Protein AF-I3ZC02-F1 (afdb_monomer_lite)

Sequence (67 aa):
MEPRPIPAKIKFVQNTSDAILVTFEDGKEFIYPASILHSAIPKDDAVARQVKESLRRRTQQKASLIH

Foldseek 3Di:
DDDDDDDWAWDDWDDDPFWIWTATPVRDIDTGGCVVVVVVQPPDPVVNVVVVVVVVVVVVVVVVVVD

Radius of gyration: 17.21 Å; chains: 1; bounding box: 42×37×30 Å

pLDDT: mean 72.36, std 14.26, range [41.5, 92.88]

Structure (mmCIF, N/CA/C/O backbone):
data_AF-I3ZC02-F1
#
_entry.id   AF-I3ZC02-F1
#
loop_
_atom_site.group_PDB
_atom_site.id
_atom_site.type_symbol
_atom_site.label_atom_id
_atom_site.label_alt_id
_atom_site.label_comp_id
_atom_site.label_asym_id
_atom_site.label_entity_id
_atom_site.label_seq_id
_atom_site.pdbx_PDB_ins_code
_atom_site.Cartn_x
_atom_site.Cartn_y
_atom_site.Cartn_z
_atom_site.occupancy
_atom_site.B_iso_or_equiv
_atom_site.auth_seq_id
_atom_site.auth_comp_id
_atom_site.auth_asym_id
_atom_site.auth_atom_id
_atom_site.pdbx_PDB_model_num
ATOM 1 N N . MET A 1 1 ? -18.655 29.142 3.542 1.00 53.00 1 MET A N 1
ATOM 2 C CA . MET A 1 1 ? -17.354 28.816 4.162 1.00 53.00 1 MET A CA 1
ATOM 3 C C . MET A 1 1 ? -17.049 27.377 3.800 1.00 53.00 1 MET A C 1
ATOM 5 O O . MET A 1 1 ? -17.785 26.503 4.234 1.00 53.00 1 MET A O 1
ATOM 9 N N . GLU A 1 2 ? -16.067 27.135 2.938 1.00 66.94 2 GLU A N 1
ATOM 10 C CA . GLU A 1 2 ? -15.678 25.769 2.571 1.00 66.94 2 GLU A CA 1
ATOM 11 C C . GLU A 1 2 ? -14.862 25.136 3.715 1.00 66.94 2 GLU A C 1
ATOM 13 O O . GLU A 1 2 ? -14.020 25.821 4.310 1.00 66.94 2 GLU A O 1
ATOM 18 N N . PRO A 1 3 ? -15.116 23.868 4.084 1.00 71.50 3 PRO A N 1
ATOM 19 C CA . PRO A 1 3 ? -14.357 23.196 5.130 1.00 71.50 3 PRO A CA 1
ATOM 20 C C . PRO A 1 3 ? -12.903 23.012 4.678 1.00 71.50 3 PRO A C 1
ATOM 22 O O . PRO A 1 3 ? -12.635 22.472 3.606 1.00 71.50 3 PRO A O 1
ATOM 25 N N . ARG A 1 4 ? -11.946 23.457 5.501 1.00 72.81 4 ARG A N 1
ATOM 26 C CA . ARG A 1 4 ? -10.521 23.225 5.227 1.00 72.81 4 ARG A CA 1
ATOM 27 C C . ARG A 1 4 ? -10.227 21.731 5.401 1.00 72.81 4 ARG A C 1
ATOM 29 O O . ARG A 1 4 ? -10.617 21.179 6.432 1.00 72.81 4 ARG A O 1
ATOM 36 N N . PRO A 1 5 ? -9.538 21.075 4.453 1.00 68.06 5 PRO A N 1
ATOM 37 C CA . PRO A 1 5 ? -9.178 19.674 4.603 1.00 68.06 5 PRO A CA 1
ATOM 38 C C . PRO A 1 5 ? -8.258 19.515 5.818 1.00 68.06 5 PRO A C 1
ATOM 40 O O . PRO A 1 5 ? -7.189 20.119 5.900 1.00 68.06 5 PRO A O 1
ATOM 43 N N . ILE A 1 6 ? -8.709 18.725 6.789 1.00 73.81 6 ILE A N 1
ATOM 44 C CA . ILE A 1 6 ? -7.937 18.370 7.980 1.00 73.81 6 ILE A CA 1
ATOM 45 C C . ILE A 1 6 ? -6.884 17.339 7.550 1.00 73.81 6 ILE A C 1
ATOM 47 O O . ILE A 1 6 ? -7.244 16.382 6.858 1.00 73.81 6 ILE A O 1
ATOM 51 N N . PRO A 1 7 ? -5.600 17.489 7.920 1.00 72.19 7 PRO A N 1
ATOM 52 C CA . PRO A 1 7 ? -4.583 16.504 7.575 1.00 72.19 7 PRO A CA 1
ATOM 53 C C . PRO A 1 7 ? -4.928 15.143 8.191 1.00 72.19 7 PRO A C 1
ATOM 55 O O . PRO A 1 7 ? -5.004 14.998 9.412 1.00 72.19 7 PRO A O 1
ATOM 58 N N . ALA A 1 8 ? -5.148 14.144 7.335 1.00 78.00 8 ALA A N 1
ATOM 59 C CA . ALA A 1 8 ? -5.452 12.786 7.761 1.00 78.00 8 ALA A CA 1
ATOM 60 C C . ALA A 1 8 ? -4.202 12.137 8.373 1.00 78.00 8 ALA A C 1
ATOM 62 O O . ALA A 1 8 ? -3.141 12.097 7.747 1.00 78.00 8 ALA A O 1
ATOM 63 N N . LYS A 1 9 ? -4.322 11.627 9.602 1.00 87.94 9 LYS A N 1
ATOM 64 C CA . LYS A 1 9 ? -3.237 10.906 10.276 1.00 87.94 9 LYS A CA 1
ATOM 65 C C . LYS A 1 9 ? -3.267 9.430 9.900 1.00 87.94 9 LYS A C 1
ATOM 67 O O . LYS A 1 9 ? -4.300 8.771 10.028 1.00 87.94 9 LYS A O 1
ATOM 72 N N . ILE A 1 10 ? -2.127 8.928 9.442 1.00 89.94 10 ILE A N 1
ATOM 73 C CA . ILE A 1 10 ? -1.939 7.516 9.108 1.00 89.94 10 ILE A CA 1
ATOM 74 C C . ILE A 1 10 ? -1.716 6.742 10.408 1.00 89.94 10 ILE A C 1
ATOM 76 O O . ILE A 1 10 ? -0.827 7.086 11.183 1.00 89.94 10 ILE A O 1
ATOM 80 N N . LYS A 1 11 ? -2.513 5.694 10.620 1.00 90.31 11 LYS A N 1
ATOM 81 C CA . LYS A 1 11 ? -2.391 4.767 11.749 1.00 90.31 11 LYS A CA 1
ATOM 82 C C . LYS A 1 11 ? -1.417 3.640 11.431 1.00 90.31 11 LYS A C 1
ATOM 84 O O . LYS A 1 11 ? -0.565 3.300 12.244 1.00 90.31 11 LYS A O 1
ATOM 89 N N . PHE A 1 12 ? -1.572 3.041 10.253 1.00 90.00 12 PHE A N 1
ATOM 90 C CA . PHE A 1 12 ? -0.831 1.853 9.856 1.00 90.00 12 PHE A CA 1
ATOM 91 C C . PHE A 1 12 ? -0.639 1.803 8.341 1.00 90.00 12 PHE A C 1
ATOM 93 O O . PHE A 1 12 ? -1.509 2.230 7.582 1.00 90.00 12 PHE A O 1
ATOM 100 N N . VAL A 1 13 ? 0.506 1.274 7.911 1.00 91.31 13 VAL A N 1
ATOM 101 C CA . VAL A 1 13 ? 0.808 1.013 6.501 1.00 91.31 13 VAL A CA 1
ATOM 102 C C . VAL A 1 13 ? 1.248 -0.437 6.367 1.00 91.31 13 VAL A C 1
ATOM 104 O O . VAL A 1 13 ? 2.222 -0.847 6.999 1.00 91.31 13 VAL A O 1
ATOM 107 N N . GLN A 1 14 ? 0.559 -1.193 5.517 1.00 90.94 14 GLN A N 1
ATOM 108 C CA . GLN A 1 14 ? 0.918 -2.559 5.164 1.00 90.94 14 GLN A CA 1
ATOM 109 C C . GLN A 1 14 ? 1.383 -2.616 3.718 1.00 90.94 14 GLN A C 1
ATOM 111 O O . GLN A 1 14 ? 0.705 -2.130 2.817 1.00 90.94 14 GLN A O 1
ATOM 116 N N . ASN A 1 15 ? 2.531 -3.241 3.491 1.00 87.56 15 ASN A N 1
ATOM 117 C CA . ASN A 1 15 ? 3.025 -3.506 2.151 1.00 87.56 15 ASN A CA 1
ATOM 118 C C . ASN A 1 15 ? 2.819 -4.988 1.830 1.00 87.56 15 ASN A C 1
ATOM 120 O O . ASN A 1 15 ? 3.273 -5.856 2.576 1.00 87.56 15 ASN A O 1
ATOM 124 N N . THR A 1 16 ? 2.117 -5.261 0.738 1.00 85.06 16 THR A N 1
ATOM 125 C CA . THR A 1 16 ? 1.929 -6.599 0.176 1.00 85.06 16 THR A CA 1
ATOM 126 C C . THR A 1 16 ? 2.525 -6.633 -1.228 1.00 85.06 16 THR A C 1
ATOM 128 O O . THR A 1 16 ? 2.765 -5.592 -1.833 1.00 85.06 16 THR A O 1
ATOM 131 N N . SER A 1 17 ? 2.739 -7.827 -1.781 1.00 81.00 17 SER A N 1
ATOM 132 C CA . SER A 1 17 ? 3.277 -7.971 -3.142 1.00 81.00 17 SER A CA 1
ATOM 133 C C . SER A 1 17 ? 2.414 -7.306 -4.221 1.00 81.00 17 SER A C 1
ATOM 135 O O . SER A 1 17 ? 2.933 -6.984 -5.285 1.00 81.00 17 SER A O 1
ATOM 137 N N . ASP A 1 18 ? 1.124 -7.098 -3.948 1.00 82.06 18 ASP A N 1
ATOM 138 C CA . ASP A 1 18 ? 0.153 -6.591 -4.919 1.00 82.06 18 ASP A CA 1
ATOM 139 C C . ASP A 1 18 ? -0.291 -5.144 -4.642 1.00 82.06 18 ASP A C 1
ATOM 141 O O . ASP A 1 18 ? -0.686 -4.434 -5.563 1.00 82.06 18 ASP A O 1
ATOM 145 N N . ALA A 1 19 ? -0.186 -4.661 -3.398 1.00 86.81 19 ALA A N 1
ATOM 146 C CA . ALA A 1 19 ? -0.632 -3.320 -3.018 1.00 86.81 19 ALA A CA 1
ATOM 147 C C . ALA A 1 19 ? 0.005 -2.792 -1.722 1.00 86.81 19 ALA A C 1
ATOM 149 O O . ALA A 1 19 ? 0.423 -3.553 -0.844 1.00 86.81 19 ALA A O 1
ATOM 150 N N . ILE A 1 20 ? -0.015 -1.466 -1.566 1.00 90.00 20 ILE A N 1
ATOM 151 C CA . ILE A 1 20 ? 0.183 -0.784 -0.284 1.00 90.00 20 ILE A CA 1
ATOM 152 C C . ILE A 1 20 ? -1.187 -0.435 0.298 1.00 90.00 20 ILE A C 1
ATOM 154 O O . ILE A 1 20 ? -1.955 0.307 -0.314 1.00 90.00 20 ILE A O 1
ATOM 158 N N . LEU A 1 21 ? -1.477 -0.938 1.494 1.00 91.44 21 LEU A N 1
ATOM 159 C CA . LEU A 1 21 ? -2.675 -0.612 2.257 1.00 91.44 21 LEU A CA 1
ATOM 160 C C . LEU A 1 21 ? -2.328 0.448 3.304 1.00 91.4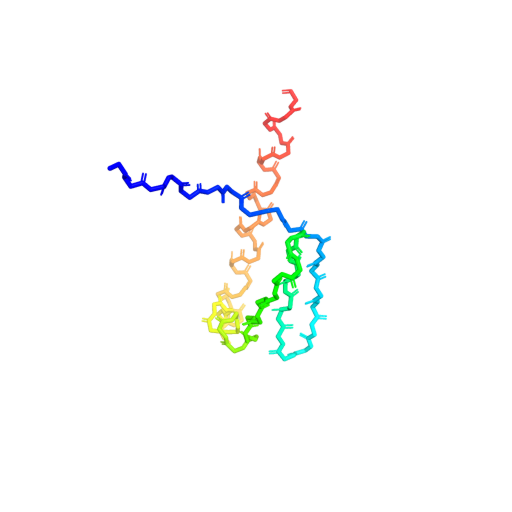4 21 LEU A C 1
ATOM 162 O O . LEU A 1 21 ? -1.350 0.307 4.038 1.00 91.44 21 LEU A O 1
ATOM 166 N N . VAL A 1 22 ? -3.123 1.511 3.372 1.00 92.19 22 VAL A N 1
ATOM 167 C CA . VAL A 1 22 ? -2.956 2.614 4.324 1.00 92.19 22 VAL A CA 1
ATOM 168 C C . VAL A 1 22 ? -4.228 2.741 5.150 1.00 92.19 22 VAL A C 1
ATOM 170 O O . VAL A 1 22 ? -5.282 3.096 4.623 1.00 92.19 22 VAL A O 1
ATOM 173 N N . THR A 1 23 ? -4.121 2.484 6.449 1.00 92.88 23 THR A N 1
ATOM 174 C CA . THR A 1 23 ? -5.203 2.670 7.420 1.00 92.88 23 THR A CA 1
ATOM 175 C C . THR A 1 23 ? -4.988 3.991 8.147 1.00 92.88 23 THR A C 1
ATOM 177 O O . THR A 1 23 ? -3.910 4.249 8.691 1.00 92.88 23 THR A O 1
ATOM 180 N N . PHE A 1 24 ? -6.012 4.836 8.183 1.00 92.12 24 PHE A N 1
ATOM 181 C CA . PHE A 1 24 ? -6.005 6.120 8.880 1.00 92.12 24 PHE A CA 1
ATOM 182 C C . PHE A 1 24 ? -6.585 5.981 10.293 1.00 92.12 24 PHE A C 1
ATOM 184 O O . PHE A 1 24 ? -7.300 5.030 10.599 1.00 92.12 24 PHE A O 1
ATOM 191 N N . GLU A 1 25 ? -6.292 6.938 11.173 1.00 90.50 25 GLU A N 1
ATOM 192 C CA . GLU A 1 25 ? -6.791 6.925 12.562 1.00 90.50 25 GLU A CA 1
ATOM 193 C C . GLU A 1 25 ? -8.325 6.988 12.654 1.00 90.50 25 GLU A C 1
ATOM 195 O O . GLU A 1 25 ? -8.909 6.440 13.581 1.00 90.50 25 GLU A O 1
ATOM 200 N N . ASP A 1 26 ? -8.971 7.581 11.647 1.00 88.12 26 ASP A N 1
ATOM 201 C CA . ASP A 1 26 ? -10.432 7.646 11.481 1.00 88.12 26 ASP A CA 1
ATOM 202 C C . ASP A 1 26 ? -11.056 6.293 11.067 1.00 88.12 26 ASP A C 1
ATOM 204 O O . ASP A 1 26 ? -12.254 6.197 10.830 1.00 88.12 26 ASP A O 1
ATOM 208 N N . GLY A 1 27 ? -10.242 5.242 10.912 1.00 84.75 27 GLY A N 1
ATOM 209 C CA . GLY A 1 27 ? -10.679 3.910 10.483 1.00 84.75 27 GLY A CA 1
ATOM 210 C C . GLY A 1 27 ? -10.868 3.760 8.973 1.00 84.75 27 GLY A C 1
ATOM 211 O O . GLY A 1 27 ? -11.118 2.657 8.503 1.00 84.75 27 GLY A O 1
ATOM 212 N N . LYS A 1 28 ? -10.715 4.840 8.196 1.00 88.69 28 LYS A N 1
ATOM 213 C CA . LYS A 1 28 ? -10.706 4.777 6.728 1.00 88.69 28 LYS A CA 1
ATOM 214 C C . LYS A 1 28 ? -9.485 4.019 6.221 1.00 88.69 28 LYS A C 1
ATOM 216 O O . LYS A 1 28 ? -8.382 4.184 6.743 1.00 88.69 28 LYS A O 1
ATOM 221 N N . GLU A 1 29 ? -9.678 3.270 5.145 1.00 90.31 29 GLU A N 1
ATOM 222 C CA . GLU A 1 29 ? -8.640 2.470 4.503 1.00 90.31 29 GLU A CA 1
ATOM 223 C C . GLU A 1 29 ? -8.527 2.838 3.027 1.00 90.31 29 GLU A C 1
ATOM 225 O O . GLU A 1 29 ? -9.528 3.026 2.337 1.00 90.31 29 GLU A O 1
ATOM 230 N N . PHE A 1 30 ? -7.292 2.956 2.550 1.00 90.19 30 PHE A N 1
ATOM 231 C CA . PHE A 1 30 ? -6.979 3.216 1.152 1.00 90.19 30 PHE A CA 1
ATOM 232 C C . PHE A 1 30 ? -6.022 2.149 0.639 1.00 90.19 30 PHE A C 1
ATOM 234 O O . PHE A 1 30 ? -5.040 1.810 1.300 1.00 90.19 30 PHE A O 1
ATOM 241 N N . ILE A 1 31 ? -6.307 1.640 -0.557 1.00 89.00 31 ILE A N 1
ATOM 242 C CA . ILE A 1 31 ? -5.512 0.606 -1.215 1.00 89.00 31 ILE A CA 1
ATOM 243 C C . ILE A 1 31 ? -4.859 1.232 -2.443 1.00 89.00 31 ILE A C 1
ATOM 245 O O . ILE A 1 31 ? -5.543 1.730 -3.336 1.00 89.00 31 ILE A O 1
ATOM 249 N N . TYR A 1 32 ? -3.532 1.197 -2.482 1.00 86.56 32 TYR A N 1
ATOM 250 C CA . TYR A 1 32 ? -2.726 1.653 -3.606 1.00 86.56 32 TYR A CA 1
ATOM 251 C C . TYR A 1 32 ? -2.148 0.431 -4.327 1.00 86.56 32 TYR A C 1
ATOM 253 O O . TYR A 1 32 ? -1.223 -0.191 -3.799 1.00 86.56 32 TYR A O 1
ATOM 261 N N . PRO A 1 33 ? -2.657 0.072 -5.520 1.00 82.75 33 PRO A N 1
ATOM 262 C CA . PRO A 1 33 ? -2.139 -1.057 -6.284 1.00 82.75 33 PRO A CA 1
ATOM 263 C C . PRO A 1 33 ? -0.649 -0.888 -6.582 1.00 82.75 33 PRO A C 1
ATOM 265 O O . PRO A 1 33 ? -0.209 0.163 -7.063 1.00 82.75 33 PRO A O 1
ATOM 268 N N . ALA A 1 34 ? 0.131 -1.944 -6.369 1.00 76.25 34 ALA A N 1
ATOM 269 C CA . ALA A 1 34 ? 1.557 -1.970 -6.657 1.00 76.25 34 ALA A CA 1
ATOM 270 C C . ALA A 1 34 ? 1.833 -1.745 -8.146 1.00 76.25 34 ALA A C 1
ATOM 272 O O . ALA A 1 34 ? 2.887 -1.225 -8.488 1.00 76.25 34 ALA A O 1
ATOM 273 N N . SER A 1 35 ? 0.880 -2.017 -9.041 1.00 70.06 35 SER A N 1
ATOM 274 C CA . SER A 1 35 ? 0.991 -1.700 -10.472 1.00 70.06 35 SER A CA 1
ATOM 275 C C . SER A 1 35 ? 1.237 -0.205 -10.743 1.00 70.06 35 SER A C 1
ATOM 277 O O . SER A 1 35 ? 1.966 0.146 -11.676 1.00 70.06 35 SER A O 1
ATOM 279 N N . ILE A 1 36 ? 0.692 0.684 -9.901 1.00 63.62 36 ILE A N 1
ATOM 280 C CA . ILE A 1 36 ? 0.926 2.136 -9.982 1.00 63.62 36 ILE A CA 1
ATOM 281 C C . ILE A 1 36 ? 2.370 2.462 -9.565 1.00 63.62 36 ILE A C 1
ATOM 283 O O . ILE A 1 36 ? 3.023 3.302 -10.180 1.00 63.62 36 ILE A O 1
ATOM 287 N N . LEU A 1 37 ? 2.907 1.739 -8.578 1.00 57.75 37 LEU A N 1
ATOM 288 C CA . LEU A 1 37 ? 4.288 1.887 -8.099 1.00 57.75 37 LEU A CA 1
ATOM 289 C C . LEU A 1 37 ? 5.310 1.252 -9.054 1.00 57.75 37 LEU A C 1
ATOM 291 O O . LEU A 1 37 ? 6.363 1.831 -9.302 1.00 57.75 37 LEU A O 1
ATOM 295 N N . HIS A 1 38 ? 4.988 0.105 -9.649 1.00 54.19 38 HIS A N 1
ATOM 296 C CA . HIS A 1 38 ? 5.817 -0.586 -10.639 1.00 54.19 38 HIS A CA 1
ATOM 297 C C . HIS A 1 38 ? 5.959 0.216 -11.935 1.00 54.19 38 HIS A C 1
ATOM 299 O O . HIS A 1 38 ? 6.975 0.097 -12.612 1.00 54.19 38 HIS A O 1
ATOM 305 N N . SER A 1 39 ? 4.990 1.077 -12.260 1.00 52.97 39 SER A N 1
ATOM 306 C CA . SER A 1 39 ? 5.103 2.014 -13.387 1.00 52.97 39 SER A CA 1
ATOM 307 C C . SER A 1 39 ? 6.108 3.145 -13.125 1.00 52.97 39 SER A C 1
ATOM 309 O O . SER A 1 39 ? 6.605 3.750 -14.071 1.00 52.97 39 SER A O 1
ATOM 311 N N . ALA A 1 40 ? 6.445 3.412 -11.858 1.00 55.25 40 ALA A N 1
ATOM 312 C CA . ALA A 1 40 ? 7.464 4.384 -11.462 1.00 55.25 40 ALA A CA 1
ATOM 313 C C . ALA A 1 40 ? 8.866 3.765 -11.305 1.00 55.25 40 ALA A C 1
ATOM 315 O O . ALA A 1 40 ? 9.844 4.499 -11.149 1.00 55.25 40 ALA A O 1
ATOM 316 N N . ILE A 1 41 ? 8.983 2.432 -11.352 1.00 56.81 41 ILE A N 1
ATOM 317 C CA . ILE A 1 41 ? 10.278 1.754 -11.372 1.00 56.81 41 ILE A CA 1
ATOM 318 C C . ILE A 1 41 ? 10.706 1.641 -12.836 1.00 56.81 41 ILE A C 1
ATOM 320 O O . ILE A 1 41 ? 10.040 0.959 -13.619 1.00 56.81 41 ILE A O 1
ATOM 324 N N . PRO A 1 42 ? 11.800 2.303 -13.241 1.00 57.12 42 PRO A N 1
ATOM 325 C CA . PRO A 1 42 ? 12.297 2.161 -14.597 1.00 57.12 42 PRO A CA 1
ATOM 326 C C . PRO A 1 42 ? 12.607 0.685 -14.869 1.00 57.12 42 PRO A C 1
ATOM 328 O O . PRO A 1 42 ? 13.371 0.056 -14.140 1.00 57.12 42 PRO A O 1
ATOM 331 N N . LYS A 1 43 ? 11.991 0.136 -15.922 1.00 62.25 43 LYS A N 1
ATOM 332 C CA . LYS A 1 43 ? 12.199 -1.252 -16.375 1.00 62.25 43 LYS A CA 1
ATOM 333 C C . LYS A 1 43 ? 13.610 -1.488 -16.923 1.00 62.25 43 LYS A C 1
ATOM 335 O O . LYS A 1 43 ? 14.022 -2.630 -17.084 1.00 62.25 43 LYS A O 1
ATOM 340 N N . ASP A 1 44 ? 14.317 -0.405 -17.225 1.00 68.81 44 ASP A N 1
ATOM 341 C CA . ASP A 1 44 ? 15.689 -0.415 -17.702 1.00 68.81 44 ASP A CA 1
ATOM 342 C C . ASP A 1 44 ? 16.673 -0.463 -16.520 1.00 68.81 44 ASP A C 1
ATOM 344 O O . ASP A 1 44 ? 16.634 0.392 -15.628 1.00 68.81 44 ASP A O 1
ATOM 348 N N . ASP A 1 45 ? 17.552 -1.470 -16.506 1.00 65.94 45 ASP A N 1
ATOM 349 C CA . ASP A 1 45 ? 18.490 -1.722 -15.403 1.00 65.94 45 ASP A CA 1
ATOM 350 C C . ASP A 1 45 ? 19.476 -0.556 -15.208 1.00 65.94 45 ASP A C 1
ATOM 352 O O . ASP A 1 45 ? 19.850 -0.236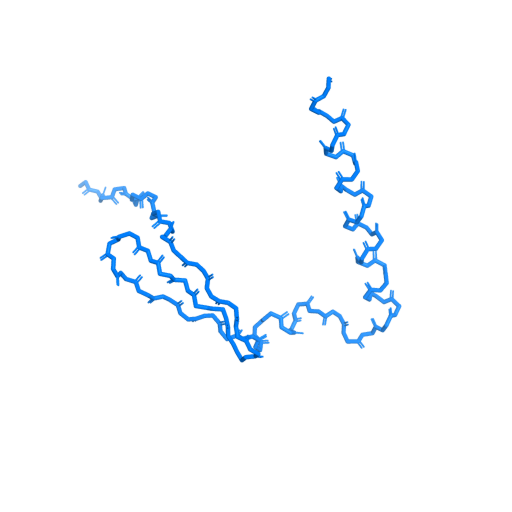 -14.076 1.00 65.94 45 ASP A O 1
ATOM 356 N N . ALA A 1 46 ? 19.854 0.140 -16.289 1.00 69.81 46 ALA A N 1
ATOM 357 C CA . ALA A 1 46 ? 20.747 1.294 -16.215 1.00 69.81 46 ALA A CA 1
ATOM 358 C C . ALA A 1 46 ? 20.040 2.492 -15.570 1.00 69.81 46 ALA A C 1
ATOM 360 O O . ALA A 1 46 ? 20.593 3.133 -14.671 1.00 69.81 46 ALA A O 1
ATOM 361 N N . VAL A 1 47 ? 18.784 2.743 -15.943 1.00 64.94 47 VAL A N 1
ATOM 362 C CA . VAL A 1 47 ? 17.979 3.810 -15.333 1.00 64.94 47 VAL A CA 1
ATOM 363 C C . VAL A 1 47 ? 17.657 3.479 -13.868 1.00 64.94 47 VAL A C 1
ATOM 365 O O . VAL A 1 47 ? 17.754 4.353 -13.005 1.00 64.94 47 VAL A O 1
ATOM 368 N N . ALA A 1 48 ? 17.372 2.217 -13.533 1.00 65.50 48 ALA A N 1
ATOM 369 C CA . ALA A 1 48 ? 17.165 1.779 -12.150 1.00 65.50 48 ALA A CA 1
ATOM 370 C C . ALA A 1 48 ? 18.417 1.975 -11.279 1.00 65.50 48 ALA A C 1
ATOM 372 O O . ALA A 1 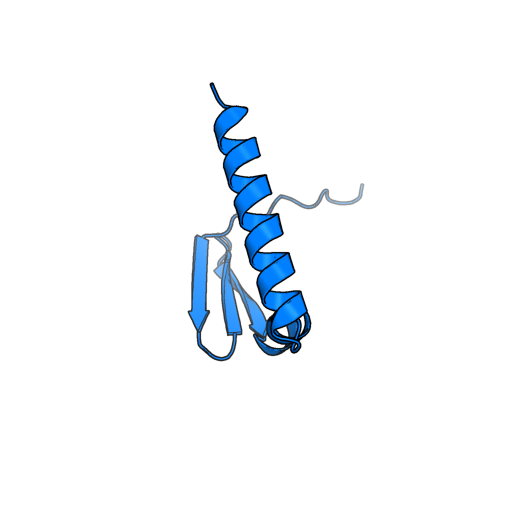48 ? 18.308 2.440 -10.138 1.00 65.50 48 ALA A O 1
ATOM 373 N N . ARG A 1 49 ? 19.613 1.680 -11.809 1.00 66.56 49 ARG A N 1
ATOM 374 C CA . ARG A 1 49 ? 20.891 1.968 -11.133 1.00 66.56 49 ARG A CA 1
ATOM 375 C C . ARG A 1 49 ? 21.107 3.464 -10.942 1.00 66.56 49 ARG A C 1
ATOM 377 O O . ARG A 1 49 ? 21.446 3.880 -9.836 1.00 66.56 49 ARG A O 1
ATOM 384 N N . GLN A 1 50 ? 20.845 4.273 -11.966 1.00 70.12 50 GLN A N 1
ATOM 385 C CA . GLN A 1 50 ? 21.016 5.724 -11.894 1.00 70.12 50 GLN A CA 1
ATOM 386 C C . GLN A 1 50 ? 20.063 6.371 -10.876 1.00 70.12 50 GLN A C 1
ATOM 388 O O . GLN A 1 50 ? 20.472 7.250 -10.112 1.00 70.12 50 GLN A O 1
ATOM 393 N N . VAL A 1 51 ? 18.810 5.909 -10.803 1.00 69.69 51 VAL A N 1
ATOM 394 C CA . VAL A 1 51 ? 17.834 6.368 -9.802 1.00 69.69 51 VAL A CA 1
ATOM 395 C C . VAL A 1 51 ? 18.257 5.950 -8.392 1.00 69.69 51 VAL A C 1
ATOM 397 O O . VAL A 1 51 ? 18.251 6.790 -7.490 1.00 69.69 51 VAL A O 1
ATOM 400 N N . LYS A 1 52 ? 18.698 4.699 -8.190 1.00 69.25 52 LYS A N 1
ATOM 401 C CA . LYS A 1 52 ? 19.232 4.230 -6.897 1.00 69.25 52 LYS A CA 1
ATOM 402 C C . LYS A 1 52 ? 20.441 5.052 -6.442 1.00 69.25 52 LYS A C 1
ATOM 404 O O . LYS A 1 52 ? 20.504 5.452 -5.280 1.00 69.25 52 LYS A O 1
ATOM 409 N N . GLU A 1 53 ? 21.377 5.338 -7.344 1.00 69.81 53 GLU A N 1
ATOM 410 C CA . GLU A 1 53 ? 22.560 6.149 -7.042 1.00 69.81 53 GLU A CA 1
ATOM 411 C C . GLU A 1 53 ? 22.190 7.602 -6.703 1.00 69.81 53 GLU A C 1
ATOM 413 O O . GLU A 1 53 ? 22.676 8.161 -5.717 1.00 69.81 53 GLU A O 1
ATOM 418 N N . SER A 1 54 ? 21.263 8.192 -7.461 1.00 68.62 54 SER A N 1
ATOM 419 C CA . SER A 1 54 ? 20.775 9.559 -7.237 1.00 68.62 54 SER A CA 1
ATOM 420 C C . SER A 1 54 ? 20.024 9.701 -5.910 1.00 68.62 54 SER A C 1
ATOM 422 O O . SER A 1 54 ? 20.225 10.677 -5.182 1.00 68.62 54 SER A O 1
ATOM 424 N N . LEU A 1 55 ? 19.196 8.712 -5.557 1.00 67.44 55 LEU A N 1
ATOM 425 C CA . LEU A 1 55 ? 18.525 8.650 -4.258 1.00 67.44 55 LEU A CA 1
ATOM 426 C C . LEU A 1 55 ? 19.543 8.519 -3.121 1.00 67.44 55 LEU A C 1
ATOM 428 O O . LEU A 1 55 ? 19.465 9.272 -2.154 1.00 67.44 55 LEU A O 1
ATOM 432 N N . ARG A 1 56 ? 20.544 7.638 -3.254 1.00 66.06 56 ARG A N 1
ATOM 433 C CA . ARG A 1 56 ? 21.599 7.455 -2.242 1.00 66.06 56 ARG A CA 1
ATOM 434 C C . ARG A 1 56 ? 22.374 8.749 -1.971 1.00 66.06 56 ARG A C 1
ATOM 436 O O . ARG A 1 56 ? 22.576 9.098 -0.809 1.00 66.06 56 ARG A O 1
ATOM 443 N N . ARG A 1 57 ? 22.753 9.487 -3.021 1.00 63.28 57 ARG A N 1
ATOM 444 C CA . ARG A 1 57 ? 23.454 10.779 -2.891 1.00 63.28 57 ARG A CA 1
ATOM 445 C C . ARG A 1 57 ? 22.598 11.837 -2.193 1.00 63.28 57 ARG A C 1
ATOM 447 O O . ARG A 1 57 ? 23.094 12.523 -1.302 1.00 63.28 57 ARG A O 1
ATOM 454 N N . ARG A 1 58 ? 21.306 11.933 -2.531 1.00 59.81 58 ARG A N 1
ATOM 455 C CA . ARG A 1 58 ? 20.377 12.863 -1.863 1.00 59.81 58 ARG A CA 1
ATOM 456 C C . ARG A 1 58 ? 20.162 12.520 -0.391 1.00 59.81 58 ARG A C 1
ATOM 458 O O . ARG A 1 58 ? 20.118 13.428 0.434 1.00 59.81 58 ARG A O 1
ATOM 465 N N . THR A 1 59 ? 20.064 11.239 -0.045 1.00 57.62 59 THR A N 1
ATOM 466 C CA . THR A 1 59 ? 19.913 10.809 1.353 1.00 57.62 59 THR A CA 1
ATO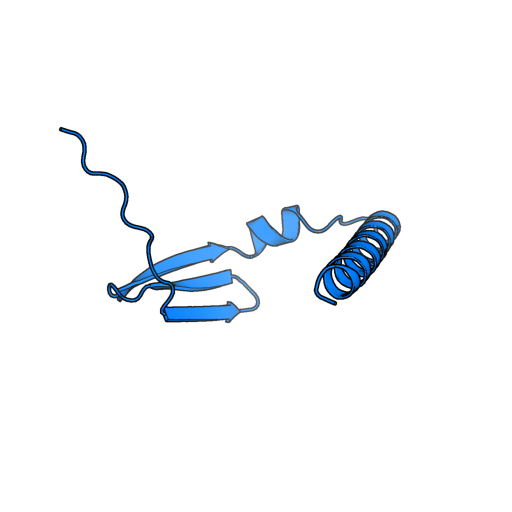M 467 C C . THR A 1 59 ? 21.159 11.137 2.179 1.00 57.62 59 THR A C 1
ATOM 469 O O . THR A 1 59 ? 21.024 11.623 3.299 1.00 57.62 59 THR A O 1
ATOM 472 N N . GLN A 1 60 ? 22.364 10.971 1.618 1.00 58.28 60 GLN A N 1
ATOM 473 C CA . GLN A 1 60 ? 23.602 11.409 2.276 1.00 58.28 60 GLN A CA 1
ATOM 474 C C . GLN A 1 60 ? 23.673 12.931 2.451 1.00 58.28 60 GLN A C 1
ATOM 476 O O . GLN A 1 60 ? 24.013 13.391 3.535 1.00 58.28 60 GLN A O 1
ATOM 481 N N . GLN A 1 61 ? 23.300 13.719 1.438 1.00 55.97 61 GLN A N 1
ATOM 482 C CA . GLN A 1 61 ? 23.283 15.182 1.570 1.00 55.97 61 GLN A CA 1
ATOM 483 C C . GLN A 1 61 ? 22.269 15.672 2.607 1.00 55.97 61 GLN A C 1
ATOM 485 O O . GLN A 1 61 ? 22.537 16.640 3.312 1.00 55.97 61 GLN A O 1
ATOM 490 N N . LYS A 1 62 ? 21.119 15.000 2.736 1.00 49.66 62 LYS A N 1
ATOM 491 C CA . LYS A 1 62 ? 20.119 15.352 3.749 1.00 49.66 62 LYS A CA 1
ATOM 492 C C . LYS A 1 62 ? 20.584 14.998 5.165 1.00 49.66 62 LYS A C 1
ATOM 494 O O . LYS A 1 62 ? 20.272 15.740 6.085 1.00 49.66 62 LYS A O 1
ATOM 499 N N . ALA A 1 63 ? 21.358 13.924 5.334 1.00 52.25 63 ALA A N 1
ATOM 500 C CA . ALA A 1 63 ? 21.974 13.576 6.617 1.00 52.25 63 ALA A CA 1
ATOM 501 C C . ALA A 1 63 ? 23.057 14.585 7.049 1.00 52.25 63 ALA A C 1
ATOM 503 O O . ALA A 1 63 ? 23.217 14.829 8.239 1.00 52.25 63 ALA A O 1
ATOM 504 N N . SER A 1 64 ? 23.752 15.221 6.101 1.00 50.34 64 SER A N 1
ATOM 505 C CA . SER A 1 64 ? 24.740 16.275 6.386 1.00 50.34 64 SER A CA 1
ATOM 506 C C . SER A 1 64 ? 24.139 17.656 6.680 1.00 50.34 64 SER A C 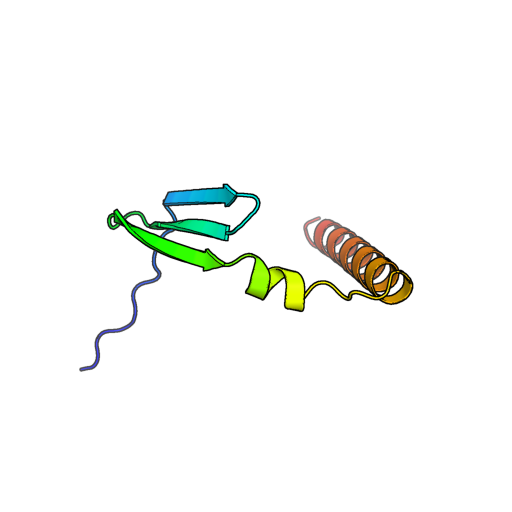1
ATOM 508 O O . SER A 1 64 ? 24.865 18.529 7.133 1.00 50.34 64 SER A O 1
ATOM 510 N N . LEU A 1 65 ? 22.842 17.872 6.430 1.00 47.06 65 LEU A N 1
ATOM 511 C CA . LEU A 1 65 ? 22.152 19.147 6.696 1.00 47.06 65 LEU A CA 1
ATOM 512 C C . LEU A 1 65 ? 21.502 19.198 8.098 1.00 47.06 65 LEU A C 1
ATOM 514 O O . LEU A 1 65 ? 20.840 20.175 8.431 1.00 47.06 65 LEU A O 1
ATOM 518 N N . ILE A 1 66 ? 21.635 18.130 8.893 1.00 55.00 66 ILE A N 1
ATOM 519 C CA . ILE A 1 66 ? 21.057 17.997 10.247 1.00 55.00 66 ILE A CA 1
ATOM 520 C C . ILE A 1 66 ? 22.1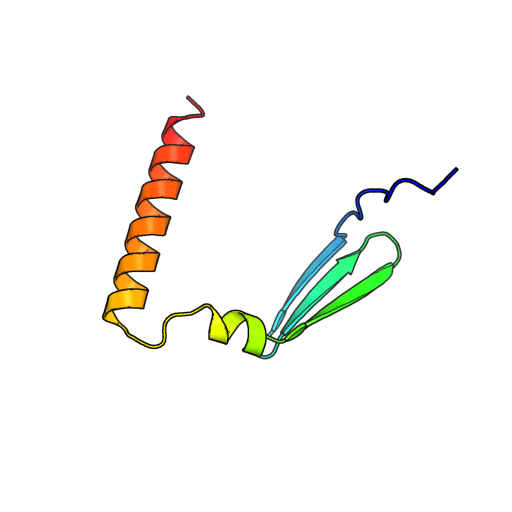78 18.029 11.315 1.00 55.00 66 ILE A C 1
ATOM 522 O O . ILE A 1 66 ? 21.990 17.558 12.431 1.00 55.00 66 ILE A O 1
ATOM 526 N N . HIS A 1 67 ? 23.355 18.566 10.983 1.00 41.50 67 HIS A N 1
ATOM 527 C CA . HIS A 1 67 ? 24.474 18.755 11.913 1.00 41.50 67 HIS A CA 1
ATOM 528 C C . HIS A 1 67 ? 24.833 20.233 12.035 1.00 41.50 67 HIS A C 1
ATOM 530 O O . HIS A 1 67 ? 24.874 20.906 10.980 1.00 41.50 67 HIS A O 1
#

Secondary structure (DSSP, 8-state):
-PPPPPPPPEEEEEE-SSEEEEEETTS-EEEEEHHHHHTTS-SSHHHHHHHHHHHHHHHHHHHTT--

Organism: Terriglobus roseus (strain DSM 18391 / NRRL B-41598 / KBS 63) (NCBI:txid926566)